Protein AF-A0A7C6KAJ3-F1 (afdb_monomer)

Secondary structure (DSSP, 8-state):
--GGGS--HHHHHHHHHHHHHHHHTT-HHHHHHHHHHHHHHHHHHHHHHHHHTS---SSSPPPHHHHHHHHHHHHHHHHHHHHSTTTTSHHHHHHHHHHS-----

Foldseek 3Di:
DDPVVDPCPVVVVVLVVLCVVCVVVVPLVSLLVSLLSVQLVVQLVVVVVVVVVDDCPDPDHDDPVNVVVVSVVSSVVSSCQSVPPVRVVRSVVSSCCVVVPPPPD

pLDDT: mean 84.76, std 14.15, range [39.66, 96.81]

Nearest PDB structures (foldseek):
  4ytp-assembly1_D  TM=3.988E-01  e=2.920E+00  Sus scrofa
  8gs8-assembly1_D  TM=4.038E-01  e=3.261E+00  Homo sapiens
  1yq4-assembly1_D  TM=3.988E-01  e=3.641E+00  Gallus gallus
  4yxd-assembly1_D  TM=3.527E-01  e=4.297E+00  Sus scrofa

Structure (mmCIF, N/CA/C/O backbone):
data_AF-A0A7C6KAJ3-F1
#
_entry.id   AF-A0A7C6KAJ3-F1
#
loop_
_atom_site.group_PDB
_atom_site.id
_atom_site.type_symbol
_atom_site.label_atom_id
_atom_site.label_alt_id
_atom_site.label_comp_id
_atom_site.label_asym_id
_atom_site.label_entity_id
_atom_site.label_seq_id
_atom_site.pdbx_PDB_ins_code
_atom_site.Cartn_x
_atom_site.Cartn_y
_atom_site.Cartn_z
_atom_site.occupancy
_atom_site.B_iso_or_equiv
_atom_site.auth_seq_id
_atom_site.auth_comp_id
_atom_site.auth_asym_id
_atom_site.auth_atom_id
_atom_site.pdbx_PDB_model_num
ATOM 1 N N . MET A 1 1 ? 16.036 -15.200 -6.728 1.00 49.66 1 MET A N 1
ATOM 2 C CA . MET A 1 1 ? 16.097 -14.161 -5.688 1.00 49.66 1 MET A CA 1
ATOM 3 C C . MET A 1 1 ? 15.520 -14.757 -4.422 1.00 49.66 1 MET A C 1
ATOM 5 O O . MET A 1 1 ? 14.480 -15.401 -4.515 1.00 49.66 1 MET A O 1
ATOM 9 N N . ARG A 1 2 ? 16.243 -14.703 -3.304 1.00 41.03 2 ARG A N 1
ATOM 10 C CA . ARG A 1 2 ? 15.770 -15.254 -2.027 1.00 41.03 2 ARG A CA 1
ATOM 11 C C . ARG A 1 2 ? 14.966 -14.163 -1.325 1.00 41.03 2 ARG A C 1
ATOM 13 O O . ARG A 1 2 ? 15.264 -12.988 -1.496 1.00 41.03 2 ARG A O 1
ATOM 20 N N . ILE A 1 3 ? 13.969 -14.541 -0.526 1.00 52.09 3 ILE A N 1
ATOM 21 C CA . ILE A 1 3 ? 13.236 -13.588 0.332 1.00 52.09 3 ILE A CA 1
ATOM 22 C C . ILE A 1 3 ? 14.216 -12.824 1.250 1.00 52.09 3 ILE A C 1
ATOM 24 O O . ILE A 1 3 ? 13.985 -11.668 1.580 1.00 52.09 3 ILE A O 1
ATOM 28 N N . ASP A 1 4 ? 15.354 -13.453 1.553 1.00 48.59 4 ASP A N 1
ATOM 29 C CA . ASP A 1 4 ? 16.480 -12.934 2.333 1.00 48.59 4 ASP A CA 1
ATOM 30 C C . ASP A 1 4 ? 17.201 -11.723 1.693 1.00 48.59 4 ASP A C 1
ATOM 32 O O . ASP A 1 4 ? 17.916 -11.011 2.391 1.00 48.59 4 ASP A O 1
ATOM 36 N N . ASP A 1 5 ? 17.031 -11.481 0.384 1.00 51.81 5 ASP A N 1
ATOM 37 C CA . ASP A 1 5 ? 17.663 -10.356 -0.331 1.00 51.81 5 ASP A CA 1
ATOM 38 C C . ASP A 1 5 ? 16.920 -9.022 -0.087 1.00 51.81 5 ASP A C 1
ATOM 40 O O . ASP A 1 5 ? 17.422 -7.949 -0.425 1.00 51.81 5 ASP A O 1
ATOM 44 N N . PHE A 1 6 ? 15.712 -9.078 0.486 1.00 58.41 6 PHE A N 1
ATOM 45 C CA . PHE A 1 6 ? 14.957 -7.906 0.912 1.00 58.41 6 PHE A CA 1
ATOM 46 C C . PHE A 1 6 ? 15.310 -7.625 2.374 1.00 58.41 6 PHE A C 1
ATOM 48 O O . PHE A 1 6 ? 14.900 -8.378 3.259 1.00 58.41 6 PHE A O 1
ATOM 55 N N . ASP A 1 7 ? 16.055 -6.549 2.646 1.00 62.19 7 ASP A N 1
ATOM 56 C CA . ASP A 1 7 ? 16.325 -6.108 4.019 1.00 62.19 7 ASP A CA 1
ATOM 57 C C . ASP A 1 7 ? 15.035 -5.577 4.667 1.00 62.19 7 ASP A C 1
ATOM 59 O O . ASP A 1 7 ? 14.729 -4.386 4.697 1.00 62.19 7 ASP A O 1
ATOM 63 N N . MET A 1 8 ? 14.222 -6.523 5.129 1.00 61.44 8 MET A N 1
ATOM 64 C CA . MET A 1 8 ? 12.956 -6.310 5.814 1.00 61.44 8 MET A CA 1
ATOM 65 C C . MET A 1 8 ? 13.136 -5.999 7.293 1.00 61.44 8 MET A C 1
ATOM 67 O O . MET A 1 8 ? 12.152 -5.659 7.954 1.00 61.44 8 MET A O 1
ATOM 71 N N . ALA A 1 9 ? 14.340 -6.160 7.845 1.00 65.00 9 ALA A N 1
ATOM 72 C CA . ALA A 1 9 ? 14.537 -6.177 9.288 1.00 65.00 9 ALA A CA 1
ATOM 73 C C . ALA A 1 9 ? 14.128 -4.841 9.925 1.00 65.00 9 ALA A C 1
ATOM 75 O O . ALA A 1 9 ? 13.380 -4.821 10.903 1.00 65.00 9 ALA A O 1
ATOM 76 N N . GLU A 1 10 ? 14.533 -3.725 9.321 1.00 72.56 10 GLU A N 1
ATOM 77 C CA . GLU A 1 10 ? 14.212 -2.384 9.817 1.00 72.56 10 GLU A CA 1
ATOM 78 C C . GLU A 1 10 ? 12.730 -1.994 9.619 1.00 72.56 10 GLU A C 1
ATOM 80 O O . GLU A 1 10 ? 12.069 -1.647 10.610 1.00 72.56 10 GLU A O 1
ATOM 85 N N . PRO A 1 11 ? 12.135 -2.101 8.408 1.00 73.44 11 PRO A N 1
ATOM 86 C CA . PRO A 1 11 ? 10.719 -1.784 8.204 1.00 73.44 11 PRO A CA 1
ATOM 87 C C . PRO A 1 11 ? 9.775 -2.624 9.073 1.00 73.44 11 PRO A C 1
ATOM 89 O O . PRO A 1 11 ? 8.821 -2.096 9.651 1.00 73.44 11 PRO A O 1
ATOM 92 N N . THR A 1 12 ? 10.050 -3.923 9.222 1.00 77.38 12 THR A N 1
ATOM 93 C CA . THR A 1 12 ? 9.209 -4.825 10.026 1.00 77.38 12 THR A CA 1
ATOM 94 C C . THR A 1 12 ? 9.358 -4.579 11.526 1.00 77.38 12 THR A C 1
ATOM 96 O O . THR A 1 12 ? 8.352 -4.569 12.239 1.00 77.38 12 THR A O 1
ATOM 99 N N . ALA A 1 13 ? 10.567 -4.287 12.021 1.00 83.31 13 ALA A N 1
ATOM 100 C CA . ALA A 1 13 ? 10.774 -3.909 13.418 1.00 83.31 13 ALA A CA 1
ATOM 101 C C . ALA A 1 13 ? 10.087 -2.577 13.767 1.00 83.31 13 ALA A C 1
ATOM 103 O O . ALA A 1 13 ? 9.557 -2.409 14.871 1.00 83.31 13 ALA A O 1
ATOM 104 N N . LEU A 1 14 ? 10.067 -1.615 12.839 1.00 84.38 14 LEU A N 1
ATOM 105 C CA . LEU A 1 14 ? 9.319 -0.369 13.007 1.00 84.38 14 LEU A CA 1
ATOM 106 C C . LEU A 1 14 ? 7.806 -0.620 13.038 1.00 84.38 14 LEU A C 1
ATOM 108 O O . LEU A 1 14 ? 7.133 -0.124 13.943 1.00 84.38 14 LEU A O 1
ATOM 112 N N . LEU A 1 15 ? 7.278 -1.411 12.099 1.00 86.75 15 LEU A N 1
ATOM 113 C CA . LEU A 1 15 ? 5.865 -1.795 12.075 1.00 86.75 15 LEU A CA 1
ATOM 114 C C . LEU A 1 15 ? 5.442 -2.484 13.372 1.00 86.75 15 LEU A C 1
ATOM 116 O O . LEU A 1 15 ? 4.416 -2.127 13.944 1.00 86.75 15 LEU A O 1
ATOM 120 N N . HIS A 1 16 ? 6.248 -3.426 13.867 1.00 86.25 16 HIS A N 1
ATOM 121 C CA . HIS A 1 16 ? 5.961 -4.145 15.104 1.00 86.25 16 HIS A CA 1
ATOM 122 C C . HIS A 1 16 ? 5.855 -3.195 16.304 1.00 86.25 16 HIS A C 1
ATOM 124 O O . HIS A 1 16 ? 4.897 -3.270 17.075 1.00 86.25 16 HIS A O 1
ATOM 130 N N . ARG A 1 17 ? 6.792 -2.245 16.420 1.00 89.62 17 ARG A N 1
ATOM 131 C CA . ARG A 1 17 ? 6.760 -1.209 17.463 1.00 89.62 17 ARG A CA 1
ATOM 132 C C . ARG A 1 17 ? 5.527 -0.314 17.348 1.00 89.62 17 ARG A C 1
ATOM 134 O O . ARG A 1 17 ? 4.862 -0.071 18.353 1.00 89.62 17 ARG A O 1
ATOM 141 N N . LYS A 1 18 ? 5.190 0.153 16.138 1.00 90.44 18 LYS A N 1
ATOM 142 C CA . LYS A 1 18 ? 3.977 0.958 15.914 1.00 90.44 18 LYS A CA 1
ATOM 143 C C . LYS A 1 18 ? 2.706 0.171 16.261 1.00 90.44 18 LYS A C 1
ATOM 145 O O . LYS A 1 18 ? 1.796 0.733 16.861 1.00 90.44 18 LYS A O 1
ATOM 150 N N . LEU A 1 19 ? 2.656 -1.121 15.926 1.00 88.88 19 LEU A N 1
ATOM 151 C CA . LEU A 1 19 ? 1.526 -2.003 16.222 1.00 88.88 19 LEU A CA 1
ATOM 152 C C . LEU A 1 19 ? 1.330 -2.195 17.731 1.00 88.88 19 LEU A C 1
ATOM 154 O O . LEU A 1 19 ? 0.206 -2.075 18.215 1.00 88.88 19 LEU A O 1
ATOM 158 N N . GLN A 1 20 ? 2.408 -2.480 18.473 1.00 88.62 20 GLN A N 1
ATOM 159 C CA . GLN A 1 20 ? 2.361 -2.569 19.937 1.00 88.62 20 GLN A CA 1
ATOM 160 C C . GLN A 1 20 ? 1.863 -1.261 20.547 1.00 88.62 20 GLN A C 1
ATOM 162 O O . GLN A 1 20 ? 0.892 -1.278 21.299 1.00 88.62 20 GLN A O 1
ATOM 167 N N . GLY A 1 21 ? 2.450 -0.129 20.146 1.00 88.50 21 GLY A N 1
ATOM 168 C CA . GLY A 1 21 ? 2.034 1.183 20.636 1.00 88.50 21 GLY A CA 1
ATOM 169 C C . GLY A 1 21 ? 0.564 1.495 20.337 1.00 88.50 21 GLY A C 1
ATOM 170 O O . GLY A 1 21 ? -0.140 2.010 21.202 1.00 88.50 21 GLY A O 1
ATOM 171 N N . ALA A 1 22 ? 0.064 1.144 19.149 1.00 89.19 22 ALA A N 1
ATOM 172 C CA . ALA A 1 22 ? -1.346 1.327 18.801 1.00 89.19 22 ALA A CA 1
ATOM 173 C C . ALA A 1 22 ? -2.276 0.473 19.681 1.00 89.19 22 ALA A C 1
ATOM 175 O O . ALA A 1 22 ? -3.296 0.965 20.166 1.00 89.19 22 ALA A O 1
ATOM 176 N N . LYS A 1 23 ? -1.909 -0.790 19.940 1.00 85.06 23 LYS A N 1
ATOM 177 C CA . LYS A 1 23 ? -2.685 -1.692 20.807 1.00 85.06 23 LYS A CA 1
ATOM 178 C C . LYS A 1 23 ? -2.695 -1.239 22.265 1.00 85.06 23 LYS A C 1
ATOM 180 O O . LYS A 1 23 ? -3.764 -1.184 22.869 1.00 85.06 23 LYS A O 1
ATOM 185 N N . GLU A 1 24 ? -1.534 -0.900 22.821 1.00 87.81 24 GLU A N 1
ATOM 186 C CA . GLU A 1 24 ? -1.393 -0.456 24.215 1.00 87.81 24 GLU A CA 1
ATOM 187 C C . GLU A 1 24 ? -2.204 0.814 24.490 1.00 87.81 24 GLU A C 1
ATOM 189 O O . GLU A 1 24 ? -2.908 0.901 25.497 1.00 87.81 24 GLU A O 1
ATOM 194 N N . ASN A 1 25 ? -2.172 1.764 23.553 1.00 88.94 25 ASN A N 1
ATOM 195 C CA . ASN A 1 25 ? -2.896 3.027 23.671 1.00 88.94 25 ASN A CA 1
ATOM 196 C C . ASN A 1 25 ? -4.369 2.937 23.241 1.00 88.94 25 ASN A C 1
ATOM 198 O O . ASN A 1 25 ? -5.085 3.932 23.338 1.00 88.94 25 ASN A O 1
ATOM 202 N N . LYS A 1 26 ? -4.834 1.766 22.774 1.00 87.00 26 LYS A N 1
ATOM 203 C CA . LYS A 1 26 ? -6.165 1.574 22.166 1.00 87.00 26 LYS A CA 1
ATOM 204 C C . LYS A 1 26 ? -6.454 2.606 21.065 1.00 87.00 26 LYS A C 1
ATOM 206 O O . LYS A 1 26 ? -7.587 3.064 20.913 1.00 87.00 26 LYS A O 1
ATOM 211 N N . ASP A 1 27 ? -5.418 2.974 20.318 1.00 92.94 27 ASP A N 1
ATOM 212 C CA . ASP A 1 27 ? -5.489 3.962 19.249 1.00 92.94 27 ASP A CA 1
ATOM 213 C C . ASP A 1 27 ? -5.906 3.267 17.949 1.00 92.94 27 ASP A C 1
ATOM 215 O O . ASP A 1 27 ? -5.109 2.630 17.254 1.00 92.94 27 ASP A O 1
ATOM 219 N N . ASP A 1 28 ? -7.202 3.353 17.662 1.00 91.56 28 ASP A N 1
ATOM 220 C CA . ASP A 1 28 ? -7.839 2.689 16.529 1.00 91.56 28 ASP A CA 1
ATOM 221 C C . ASP A 1 28 ? -7.340 3.214 15.175 1.00 91.56 28 ASP A C 1
ATOM 223 O O . ASP A 1 28 ? -7.095 2.441 14.246 1.00 91.56 28 ASP A O 1
ATOM 227 N N . GLU A 1 29 ? -7.110 4.525 15.086 1.00 93.25 29 GLU A N 1
ATOM 228 C CA . GLU A 1 29 ? -6.594 5.170 13.881 1.00 93.25 29 GLU A CA 1
ATOM 229 C C . GLU A 1 29 ? -5.129 4.799 13.651 1.00 93.25 29 GLU A C 1
ATOM 231 O O . GLU A 1 29 ? -4.733 4.504 12.521 1.00 93.25 29 GLU A O 1
ATOM 236 N N . ALA A 1 30 ? -4.316 4.749 14.712 1.00 92.50 30 ALA A N 1
ATOM 237 C CA . ALA A 1 30 ? -2.950 4.249 14.608 1.00 92.50 30 ALA A CA 1
ATOM 238 C C . ALA A 1 30 ? -2.924 2.777 14.177 1.00 92.50 30 ALA A C 1
ATOM 24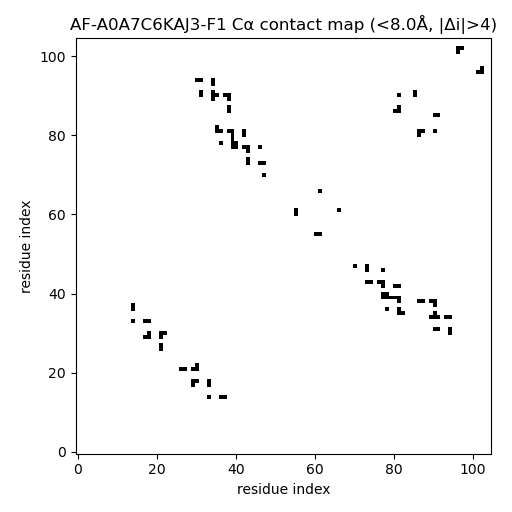0 O O . ALA A 1 30 ? -2.130 2.417 13.309 1.00 92.50 30 ALA A O 1
ATOM 241 N N . LEU A 1 31 ? -3.815 1.935 14.713 1.00 92.00 31 LEU A N 1
ATOM 242 C CA . LEU A 1 31 ? -3.917 0.529 14.320 1.00 92.00 31 LEU A CA 1
ATOM 243 C C . LEU A 1 31 ? -4.258 0.391 12.831 1.00 92.00 31 LEU A C 1
ATOM 245 O O . LEU A 1 31 ? -3.598 -0.368 12.118 1.00 92.00 31 LEU A O 1
ATOM 249 N N . LYS A 1 32 ? -5.239 1.160 12.344 1.00 92.81 32 LYS A N 1
ATOM 250 C CA . LYS A 1 32 ? -5.618 1.188 10.926 1.00 92.81 32 LYS A CA 1
ATOM 251 C C . LYS A 1 32 ? -4.456 1.637 10.037 1.00 92.81 32 LYS A C 1
ATOM 253 O O . LYS A 1 32 ? -4.169 0.979 9.039 1.00 92.81 32 LYS A O 1
ATOM 258 N N . ARG A 1 33 ? -3.740 2.699 10.426 1.00 93.44 33 ARG A N 1
ATOM 259 C CA . ARG A 1 33 ? -2.559 3.194 9.695 1.00 93.44 33 ARG A CA 1
ATOM 260 C C . ARG A 1 33 ? -1.443 2.161 9.631 1.00 93.44 33 ARG A C 1
ATOM 262 O O . ARG A 1 33 ? -0.860 1.977 8.575 1.00 93.44 33 ARG A O 1
ATOM 269 N N . VAL A 1 34 ? -1.169 1.451 10.724 1.00 93.69 34 VAL A N 1
ATOM 270 C CA . VAL A 1 34 ? -0.150 0.388 10.735 1.00 93.69 34 VAL A CA 1
ATOM 271 C C . VAL A 1 34 ? -0.531 -0.764 9.804 1.00 93.69 34 VAL A C 1
ATOM 273 O O . VAL A 1 34 ? 0.337 -1.314 9.131 1.00 93.69 34 VAL A O 1
ATOM 276 N N . CYS A 1 35 ? -1.818 -1.105 9.716 1.00 93.88 35 CYS A N 1
ATOM 277 C CA . CYS A 1 35 ? -2.290 -2.111 8.764 1.00 93.88 35 CYS A CA 1
ATOM 278 C C . CYS A 1 35 ? -2.139 -1.636 7.306 1.00 93.88 35 CYS A C 1
ATOM 280 O O . CYS A 1 35 ? -1.742 -2.424 6.452 1.00 93.88 35 CYS A O 1
ATOM 282 N N . GLN A 1 36 ? -2.396 -0.353 7.024 1.00 95.06 36 GLN A N 1
ATOM 283 C CA . GLN A 1 36 ? -2.164 0.245 5.700 1.00 95.06 36 GLN A CA 1
ATOM 284 C C . GLN A 1 36 ? -0.670 0.320 5.344 1.00 95.06 36 GLN A C 1
ATOM 286 O O . GLN A 1 36 ? -0.299 0.005 4.215 1.00 95.06 36 GLN A O 1
ATOM 291 N N . ASP A 1 37 ? 0.192 0.677 6.303 1.00 93.12 37 ASP A N 1
ATOM 292 C CA . ASP A 1 37 ? 1.655 0.666 6.143 1.00 93.12 37 ASP A CA 1
ATOM 293 C C . ASP A 1 37 ? 2.171 -0.756 5.835 1.00 93.12 37 ASP A C 1
ATOM 295 O O . ASP A 1 37 ? 3.131 -0.935 5.091 1.00 93.12 37 ASP A O 1
ATOM 299 N N . PHE A 1 38 ? 1.537 -1.792 6.390 1.00 93.31 38 PHE A N 1
ATOM 300 C CA . PHE A 1 38 ? 1.869 -3.175 6.052 1.00 93.31 38 PHE A CA 1
ATOM 301 C C . PHE A 1 38 ? 1.462 -3.531 4.614 1.00 93.31 38 PHE A C 1
ATOM 303 O O . PHE A 1 38 ? 2.246 -4.128 3.875 1.00 93.31 38 PHE A O 1
ATOM 310 N N . GLU A 1 39 ? 0.245 -3.166 4.205 1.00 94.81 39 GLU A N 1
ATOM 311 C CA . GLU A 1 39 ? -0.254 -3.450 2.857 1.00 94.81 39 GLU A CA 1
ATOM 312 C C . GLU A 1 39 ? 0.565 -2.742 1.769 1.00 94.81 39 GLU A C 1
ATOM 314 O O . GLU A 1 39 ? 0.831 -3.343 0.728 1.00 94.81 39 GLU A O 1
ATOM 319 N N . SER A 1 40 ? 1.039 -1.517 2.014 1.00 95.25 40 SER A N 1
ATOM 320 C CA . SER A 1 40 ? 1.929 -0.815 1.078 1.00 95.25 40 SER A CA 1
ATOM 321 C C . SER A 1 40 ? 3.269 -1.530 0.910 1.00 95.25 40 SER A C 1
ATOM 323 O O . SER A 1 40 ? 3.726 -1.707 -0.216 1.00 95.25 40 SER A O 1
ATOM 325 N N . ILE A 1 41 ? 3.866 -2.040 1.991 1.00 92.44 41 ILE A N 1
ATOM 326 C CA . ILE A 1 41 ? 5.089 -2.852 1.908 1.00 92.44 41 ILE A CA 1
ATOM 327 C C . ILE A 1 41 ? 4.839 -4.136 1.110 1.00 92.44 41 ILE A C 1
ATOM 329 O O . ILE A 1 41 ? 5.628 -4.481 0.229 1.00 92.44 41 ILE A O 1
ATOM 333 N N . PHE A 1 42 ? 3.726 -4.825 1.369 1.00 93.12 42 PHE A N 1
ATOM 334 C CA . PHE A 1 42 ? 3.352 -6.020 0.612 1.00 93.12 42 PHE A CA 1
ATOM 335 C C . PHE A 1 42 ? 3.181 -5.721 -0.887 1.00 93.12 42 PHE A C 1
ATOM 337 O O . PHE A 1 42 ? 3.724 -6.435 -1.733 1.00 93.12 42 PHE A O 1
ATOM 344 N N . LEU A 1 43 ? 2.481 -4.634 -1.223 1.0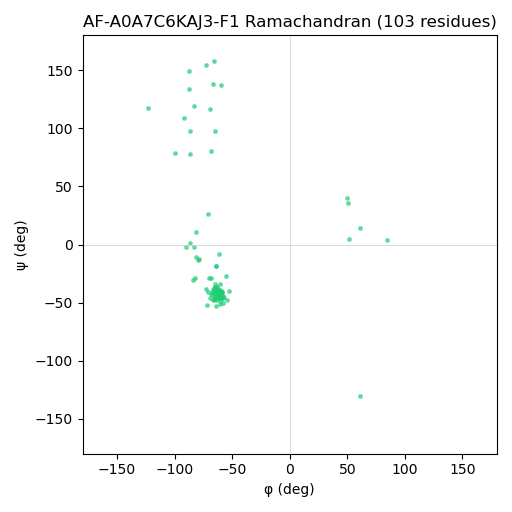0 95.25 43 LEU A N 1
ATOM 345 C CA . LEU A 1 43 ? 2.322 -4.164 -2.598 1.00 95.25 43 LEU A CA 1
ATOM 346 C C . LEU A 1 43 ? 3.663 -3.814 -3.243 1.00 95.25 43 LEU A C 1
ATOM 348 O O . LEU A 1 43 ? 3.887 -4.162 -4.398 1.00 95.25 43 LEU A O 1
ATOM 352 N N . ASN A 1 44 ? 4.577 -3.175 -2.512 1.00 94.00 44 ASN A N 1
ATOM 353 C CA . ASN A 1 44 ? 5.902 -2.846 -3.024 1.00 94.00 44 ASN A CA 1
ATOM 354 C C . ASN A 1 44 ? 6.683 -4.102 -3.426 1.00 94.00 44 ASN A C 1
ATOM 356 O O . ASN A 1 44 ? 7.263 -4.140 -4.510 1.00 94.00 44 ASN A O 1
ATOM 360 N N . ILE A 1 45 ? 6.652 -5.145 -2.589 1.00 92.12 45 ILE A N 1
ATOM 361 C CA . ILE A 1 45 ? 7.271 -6.438 -2.906 1.00 92.12 45 ILE A CA 1
ATOM 362 C C . ILE A 1 45 ? 6.637 -7.028 -4.161 1.00 92.12 45 ILE A C 1
ATOM 364 O O . ILE A 1 45 ? 7.350 -7.380 -5.095 1.00 92.12 45 ILE A O 1
ATOM 368 N N . MET A 1 46 ? 5.305 -7.101 -4.202 1.00 93.50 46 MET A N 1
ATOM 369 C CA . MET A 1 46 ? 4.563 -7.632 -5.347 1.00 93.50 46 MET A CA 1
ATOM 370 C C . MET A 1 46 ? 4.951 -6.918 -6.645 1.00 93.50 46 MET A C 1
ATOM 372 O O . MET A 1 46 ? 5.277 -7.570 -7.635 1.00 93.50 46 MET A O 1
ATOM 376 N N . LEU A 1 47 ? 4.980 -5.584 -6.633 1.00 94.81 47 LEU A N 1
ATOM 377 C CA . LEU A 1 47 ? 5.352 -4.777 -7.792 1.00 94.81 47 LEU A CA 1
ATOM 378 C C . LEU A 1 47 ? 6.820 -4.980 -8.194 1.00 94.81 47 LEU A C 1
ATOM 380 O O . LEU A 1 47 ? 7.106 -5.117 -9.383 1.00 94.81 47 LEU A O 1
ATOM 384 N N . LYS A 1 48 ? 7.746 -5.051 -7.228 1.00 92.50 48 LYS A N 1
ATOM 385 C CA . LYS A 1 48 ? 9.168 -5.344 -7.481 1.00 92.50 48 LYS A CA 1
ATOM 386 C C . LYS A 1 48 ? 9.354 -6.741 -8.082 1.00 92.50 48 LYS A C 1
ATOM 388 O O . LYS A 1 48 ? 10.150 -6.904 -9.003 1.00 92.50 48 LYS A O 1
ATOM 393 N N . GLU A 1 49 ? 8.620 -7.749 -7.612 1.00 92.06 49 GLU A N 1
ATOM 394 C CA . GLU A 1 49 ? 8.643 -9.094 -8.204 1.00 92.06 49 GLU A CA 1
ATOM 395 C C . GLU A 1 49 ? 8.058 -9.103 -9.617 1.00 92.06 49 GLU A C 1
ATOM 397 O O . GLU A 1 49 ? 8.663 -9.672 -10.523 1.00 92.06 49 GLU A O 1
ATOM 402 N N . MET A 1 50 ? 6.940 -8.409 -9.847 1.00 93.44 50 MET A N 1
ATOM 403 C CA . MET A 1 50 ? 6.375 -8.240 -11.189 1.00 93.44 50 MET A CA 1
ATOM 404 C C . MET A 1 50 ? 7.372 -7.565 -12.140 1.00 93.44 50 MET A C 1
ATOM 406 O O . MET A 1 50 ? 7.543 -8.027 -13.267 1.00 93.44 50 MET A O 1
ATOM 410 N N . GLN A 1 51 ? 8.078 -6.523 -11.694 1.00 90.44 51 GLN A N 1
ATOM 411 C CA . GLN A 1 51 ? 9.089 -5.828 -12.495 1.00 90.44 51 GLN A CA 1
ATOM 412 C C . GLN A 1 51 ? 10.230 -6.761 -12.923 1.00 90.44 51 GLN A C 1
ATOM 414 O O . GLN A 1 51 ? 10.649 -6.709 -14.076 1.00 90.44 51 GLN A O 1
ATOM 419 N N . LYS A 1 52 ? 10.688 -7.657 -12.038 1.00 88.62 52 LYS A N 1
ATOM 420 C CA . LYS A 1 52 ? 11.744 -8.644 -12.341 1.00 88.62 52 LYS A CA 1
ATOM 421 C C . LYS A 1 52 ? 11.343 -9.651 -13.422 1.00 88.62 52 LYS A C 1
ATOM 423 O O . LYS A 1 52 ? 12.216 -10.299 -13.990 1.00 88.62 52 LYS A O 1
ATOM 428 N N . THR A 1 53 ? 10.046 -9.803 -13.704 1.00 91.62 53 THR A N 1
ATOM 429 C CA . THR A 1 53 ? 9.564 -10.666 -14.797 1.00 91.62 53 THR A CA 1
ATOM 430 C C . THR A 1 53 ? 9.664 -10.010 -16.175 1.00 91.62 53 THR A C 1
ATOM 432 O O . THR A 1 53 ? 9.540 -10.703 -17.184 1.00 91.62 53 THR A O 1
ATOM 435 N N . VAL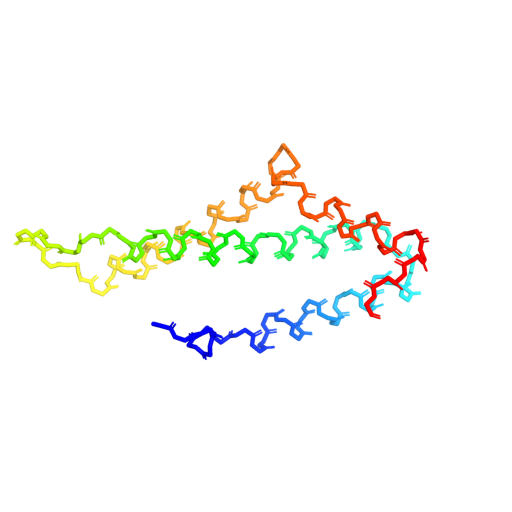 A 1 54 ? 9.896 -8.695 -16.236 1.00 88.12 54 VAL A N 1
ATOM 436 C CA . VAL A 1 54 ? 10.076 -7.961 -17.491 1.00 88.12 54 VAL A CA 1
ATOM 437 C C . VAL A 1 54 ? 11.536 -8.107 -17.939 1.00 88.12 54 VAL A C 1
ATOM 439 O O . VAL A 1 54 ? 12.424 -7.677 -17.202 1.00 88.12 54 VAL A O 1
ATOM 442 N N . PRO A 1 55 ? 11.813 -8.685 -19.125 1.00 82.88 55 PRO A N 1
ATOM 443 C CA . PRO A 1 55 ? 13.178 -8.813 -19.627 1.00 82.88 55 PRO A CA 1
ATOM 444 C C . PRO A 1 55 ? 13.845 -7.441 -19.784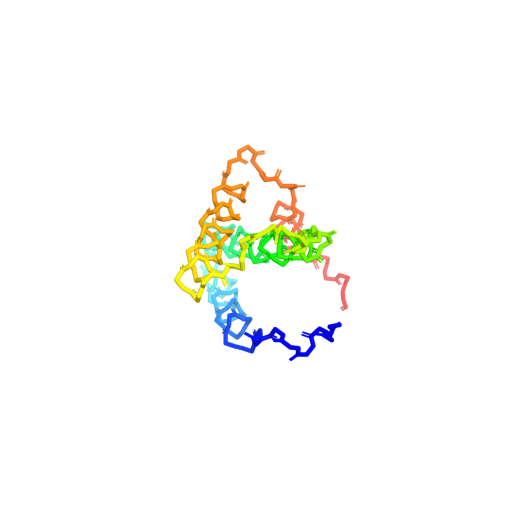 1.00 82.88 55 PRO A C 1
ATOM 446 O O . PRO A 1 55 ? 13.233 -6.508 -20.309 1.00 82.88 55 PRO A O 1
ATOM 449 N N . GLU A 1 56 ? 15.110 -7.319 -19.376 1.00 76.19 56 GLU A N 1
ATOM 450 C CA . GLU A 1 56 ? 15.901 -6.089 -19.556 1.00 76.19 56 GLU A CA 1
ATOM 451 C C . GLU A 1 56 ? 16.500 -5.975 -20.978 1.00 76.19 56 GLU A C 1
ATOM 453 O O . GLU A 1 56 ? 17.314 -5.091 -21.233 1.00 76.19 56 GLU A O 1
ATOM 458 N N . ASP A 1 57 ? 16.071 -6.833 -21.914 1.00 67.56 57 ASP A N 1
ATOM 459 C CA . ASP A 1 57 ? 16.671 -7.128 -23.230 1.00 67.56 57 ASP A CA 1
ATOM 460 C C . ASP A 1 57 ? 16.548 -6.000 -24.286 1.00 67.56 57 ASP A C 1
ATOM 462 O O . ASP A 1 57 ? 16.529 -6.241 -25.497 1.00 67.56 57 ASP A O 1
ATOM 466 N N . GLY A 1 58 ? 16.431 -4.745 -23.856 1.00 68.00 58 GLY A N 1
ATOM 467 C CA . GLY A 1 58 ? 16.420 -3.589 -24.744 1.00 68.00 58 GLY A CA 1
ATOM 468 C C . GLY A 1 58 ? 17.800 -3.290 -25.338 1.00 68.00 58 GLY A C 1
ATOM 469 O O . GLY A 1 58 ? 18.833 -3.544 -24.731 1.00 68.00 58 GLY A O 1
ATOM 470 N N . PHE A 1 59 ? 17.828 -2.641 -26.507 1.00 72.06 59 PHE A N 1
ATOM 471 C CA . PHE A 1 59 ? 19.061 -2.116 -27.124 1.00 72.06 59 PHE A CA 1
ATOM 472 C C . PHE A 1 59 ? 19.785 -1.051 -26.271 1.00 72.06 59 PHE A C 1
ATOM 474 O O . PHE A 1 59 ? 20.881 -0.621 -26.628 1.00 72.06 59 PHE A O 1
ATOM 481 N N . ILE A 1 60 ? 19.165 -0.594 -25.178 1.00 78.75 60 ILE A N 1
ATOM 482 C CA . ILE A 1 60 ? 19.682 0.415 -24.255 1.00 78.75 60 ILE A CA 1
ATOM 483 C C . ILE A 1 60 ? 19.704 -0.200 -22.855 1.00 78.75 60 ILE A C 1
ATOM 485 O O . ILE A 1 60 ? 18.649 -0.523 -22.309 1.00 78.75 60 ILE A O 1
ATOM 489 N N . GLU A 1 61 ? 20.892 -0.317 -22.263 1.00 79.19 61 GLU A N 1
ATOM 490 C CA . GLU A 1 61 ? 21.031 -0.735 -20.868 1.00 79.19 61 GLU A CA 1
ATOM 491 C C . GLU A 1 61 ? 20.445 0.319 -19.919 1.00 79.19 61 GLU A C 1
ATOM 493 O O . GLU A 1 61 ? 20.659 1.527 -20.076 1.00 79.19 61 GLU A O 1
ATOM 498 N N . LYS A 1 62 ? 19.729 -0.134 -18.885 1.00 83.00 62 LYS A N 1
ATOM 499 C CA . LYS A 1 62 ? 19.259 0.755 -17.820 1.00 83.00 62 LYS A CA 1
ATOM 500 C C . LYS A 1 62 ? 20.439 1.239 -16.980 1.00 83.00 62 LYS A C 1
ATOM 502 O O . LYS A 1 62 ? 21.073 0.455 -16.274 1.00 83.00 62 LYS A O 1
ATOM 507 N N . GLY A 1 63 ? 20.679 2.547 -16.995 1.00 88.19 63 GLY A N 1
ATOM 508 C CA . GLY A 1 63 ? 21.638 3.182 -16.095 1.00 88.19 63 GLY A CA 1
ATOM 509 C C . GLY A 1 63 ? 21.202 3.109 -14.627 1.00 88.19 63 GLY A C 1
ATOM 510 O O . GLY A 1 63 ? 20.013 3.014 -14.317 1.00 88.19 63 GLY A O 1
ATOM 511 N N . THR A 1 64 ? 22.163 3.224 -13.707 1.00 89.31 64 THR A N 1
ATOM 512 C CA . THR A 1 64 ? 21.926 3.197 -12.250 1.00 89.31 64 THR A CA 1
ATOM 513 C C . THR A 1 64 ? 20.868 4.207 -11.801 1.00 89.31 64 THR A C 1
ATOM 515 O O . THR A 1 64 ? 20.023 3.882 -10.975 1.00 89.31 64 THR A O 1
ATOM 518 N N . GL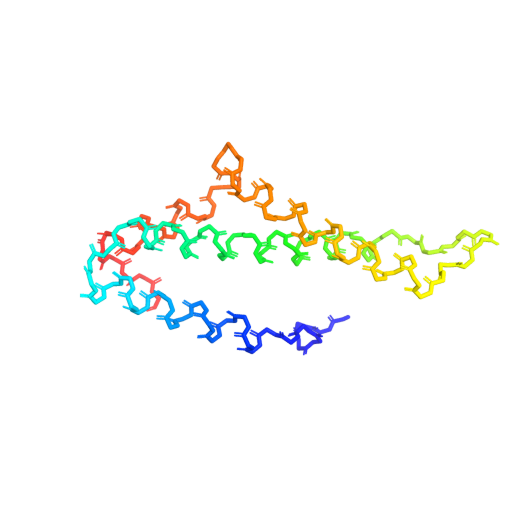Y A 1 65 ? 20.864 5.415 -12.377 1.00 92.00 65 GLY A N 1
ATOM 519 C CA . GLY A 1 65 ? 19.870 6.443 -12.050 1.00 92.00 65 GLY A CA 1
ATOM 520 C C . GLY A 1 65 ? 18.436 6.032 -12.398 1.00 92.00 65 GLY A C 1
ATOM 521 O O . GLY A 1 65 ? 17.523 6.296 -11.623 1.00 92.00 65 GLY A O 1
ATOM 522 N N . THR A 1 66 ? 18.240 5.332 -13.520 1.00 90.56 66 THR A N 1
ATOM 523 C CA . THR A 1 66 ? 16.929 4.796 -13.911 1.00 90.56 66 THR A CA 1
ATOM 524 C C . THR A 1 66 ? 16.456 3.737 -12.924 1.00 90.56 66 THR A C 1
ATOM 526 O O . THR A 1 66 ? 15.305 3.781 -12.511 1.00 90.56 66 THR A O 1
ATOM 529 N N . LYS A 1 67 ? 17.344 2.826 -12.506 1.00 88.94 67 LYS A N 1
ATOM 530 C CA . LYS A 1 67 ? 17.013 1.767 -11.538 1.00 88.94 67 LYS A CA 1
ATOM 531 C C . LYS A 1 67 ? 16.565 2.352 -10.195 1.00 88.94 67 LYS A C 1
ATOM 533 O O . LYS A 1 67 ? 15.508 1.985 -9.699 1.00 88.94 67 LYS A O 1
ATOM 538 N N . ILE A 1 68 ? 17.299 3.341 -9.682 1.00 91.94 68 ILE A N 1
ATOM 539 C CA . ILE A 1 68 ? 16.933 4.053 -8.446 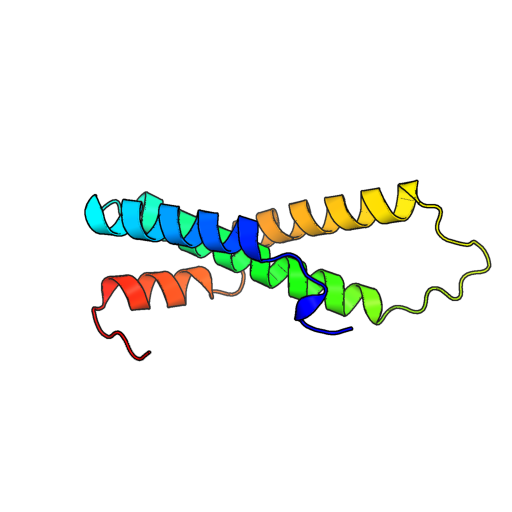1.00 91.94 68 ILE A CA 1
ATOM 540 C C . ILE A 1 68 ? 15.577 4.755 -8.594 1.00 91.94 68 ILE A C 1
ATOM 542 O O . ILE A 1 68 ? 14.730 4.663 -7.711 1.00 91.94 68 ILE A O 1
ATOM 546 N N . PHE A 1 69 ? 15.345 5.450 -9.712 1.00 94.56 69 PHE A N 1
ATOM 547 C CA . PHE A 1 69 ? 14.068 6.126 -9.944 1.00 94.56 69 PHE A CA 1
ATOM 548 C C . PHE A 1 69 ? 12.896 5.141 -10.022 1.00 94.56 69 PHE A C 1
ATOM 550 O O . PHE A 1 69 ? 11.839 5.408 -9.459 1.00 94.56 69 PHE A O 1
ATOM 557 N N . GLU A 1 70 ? 13.075 4.007 -10.701 1.00 92.75 70 GLU A N 1
ATOM 558 C CA . GLU A 1 70 ? 12.062 2.953 -10.773 1.00 92.75 70 GLU A CA 1
ATOM 559 C C . GLU A 1 70 ? 11.747 2.387 -9.382 1.00 92.75 70 GLU A C 1
ATOM 561 O O . GLU A 1 70 ? 10.576 2.233 -9.049 1.00 92.75 70 GLU A O 1
ATOM 566 N N . GLU A 1 71 ? 12.756 2.145 -8.543 1.00 92.00 71 GLU A N 1
ATOM 567 C CA . GLU A 1 71 ? 12.556 1.700 -7.158 1.00 92.00 71 GLU A CA 1
ATOM 568 C C . GLU A 1 71 ? 11.749 2.716 -6.337 1.00 92.00 71 GLU A C 1
ATOM 570 O O . GLU A 1 71 ? 10.741 2.344 -5.730 1.00 92.00 71 GLU A O 1
ATOM 575 N N . MET A 1 72 ? 12.123 4.001 -6.390 1.00 94.88 72 MET A N 1
ATOM 576 C CA . MET A 1 72 ? 11.384 5.086 -5.727 1.00 94.88 72 MET A CA 1
ATOM 577 C C . MET A 1 72 ? 9.946 5.203 -6.250 1.00 94.88 72 MET A C 1
ATOM 579 O O . MET A 1 72 ? 9.008 5.434 -5.48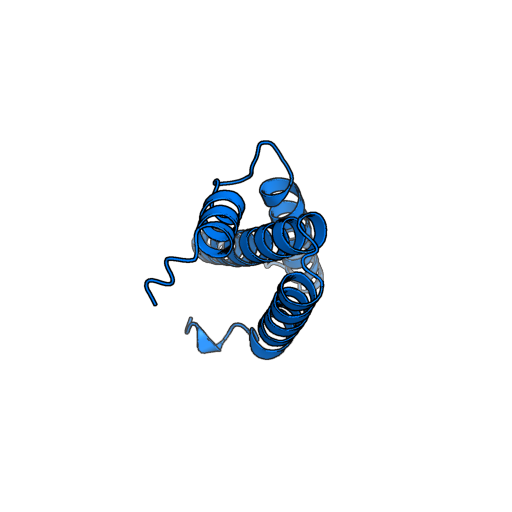9 1.00 94.88 72 MET A O 1
ATOM 583 N N . TYR A 1 73 ? 9.758 5.030 -7.559 1.00 96.69 73 TYR A N 1
ATOM 584 C CA . TYR A 1 73 ? 8.443 5.063 -8.186 1.00 96.69 73 TYR A CA 1
ATOM 585 C C . TYR A 1 73 ? 7.554 3.920 -7.688 1.00 96.69 73 TYR A C 1
ATOM 587 O O . TYR A 1 73 ? 6.392 4.150 -7.359 1.00 96.69 73 TYR A O 1
ATOM 595 N N . LEU A 1 74 ? 8.092 2.701 -7.588 1.00 95.88 74 LEU A N 1
ATOM 596 C CA . LEU A 1 74 ? 7.356 1.558 -7.047 1.00 95.88 74 LEU A CA 1
ATOM 597 C C . LEU A 1 74 ? 7.005 1.740 -5.565 1.00 95.88 74 LEU A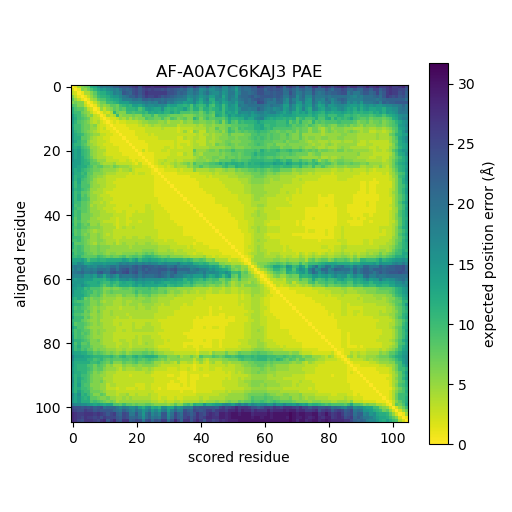 C 1
ATOM 599 O O . LEU A 1 74 ? 5.950 1.280 -5.127 1.00 95.88 74 LEU A O 1
ATOM 603 N N . GLU A 1 75 ? 7.864 2.398 -4.787 1.00 94.56 75 GLU A N 1
ATOM 604 C CA . GLU A 1 75 ? 7.588 2.735 -3.385 1.00 94.56 75 GLU A CA 1
ATOM 605 C C . GLU A 1 75 ? 6.406 3.694 -3.255 1.00 94.56 75 GLU A C 1
ATOM 607 O O . GLU A 1 75 ? 5.434 3.362 -2.574 1.00 94.56 75 GLU A O 1
ATOM 612 N N . GLU A 1 76 ? 6.410 4.819 -3.965 1.00 96.38 76 GLU A N 1
ATOM 613 C CA . GLU A 1 76 ? 5.283 5.760 -3.932 1.00 96.38 76 GLU A CA 1
ATOM 614 C C . GLU A 1 76 ? 4.000 5.155 -4.510 1.00 96.38 76 GLU A C 1
ATOM 616 O O . GLU A 1 76 ? 2.925 5.286 -3.923 1.00 96.38 76 GLU A O 1
ATOM 621 N N . LEU A 1 77 ? 4.104 4.405 -5.612 1.00 96.81 77 LEU A N 1
ATOM 622 C CA . LEU A 1 77 ? 2.955 3.721 -6.200 1.00 96.81 77 LEU A CA 1
ATOM 623 C C . LEU A 1 77 ? 2.313 2.749 -5.204 1.00 96.81 77 LEU A C 1
ATOM 625 O O . LEU A 1 77 ? 1.092 2.728 -5.068 1.00 96.81 77 LEU A O 1
ATOM 629 N N . SER A 1 78 ? 3.119 1.972 -4.478 1.00 96.06 78 SER A N 1
ATOM 630 C CA . SER A 1 78 ? 2.615 1.028 -3.478 1.00 96.06 78 SER A CA 1
ATOM 631 C C . SER A 1 78 ? 1.918 1.711 -2.296 1.00 96.06 78 SER A C 1
ATOM 633 O O . SER A 1 78 ? 0.898 1.212 -1.817 1.00 96.06 78 SER A O 1
ATOM 635 N N . GLN A 1 79 ? 2.414 2.875 -1.858 1.00 95.12 79 GLN A N 1
ATOM 636 C CA . GLN A 1 79 ? 1.774 3.675 -0.812 1.00 95.12 79 GLN A CA 1
ATOM 637 C C . GLN A 1 79 ? 0.421 4.215 -1.275 1.00 95.12 79 GLN A C 1
ATOM 639 O O . GLN A 1 79 ? -0.570 4.095 -0.555 1.00 95.12 79 GLN A O 1
ATOM 644 N N . GLU A 1 80 ? 0.362 4.778 -2.481 1.00 96.62 80 GLU A N 1
ATOM 645 C CA . GLU A 1 80 ? -0.880 5.315 -3.037 1.00 96.62 80 GLU A CA 1
ATOM 646 C C . GLU A 1 80 ? -1.909 4.212 -3.294 1.00 96.62 80 GLU A C 1
ATOM 648 O O . GLU A 1 80 ? -3.084 4.377 -2.965 1.00 96.62 80 GLU A O 1
ATOM 653 N N . MET A 1 81 ? -1.474 3.053 -3.798 1.00 96.06 81 MET A N 1
ATOM 654 C CA . MET A 1 81 ? -2.344 1.890 -3.973 1.00 96.06 81 MET A CA 1
ATOM 655 C C . MET A 1 81 ? -2.916 1.392 -2.643 1.00 96.06 81 MET A C 1
ATOM 657 O O . MET A 1 81 ? -4.102 1.099 -2.590 1.00 96.06 81 MET A O 1
ATOM 661 N N . ALA A 1 82 ? -2.127 1.334 -1.567 1.00 95.88 82 ALA A N 1
ATOM 662 C CA . ALA A 1 82 ? -2.624 0.912 -0.254 1.00 95.88 82 ALA A CA 1
ATOM 663 C C . ALA A 1 82 ? -3.610 1.913 0.380 1.00 95.88 82 ALA A C 1
ATOM 665 O O . ALA A 1 82 ? -4.464 1.534 1.181 1.00 95.88 82 ALA A O 1
ATOM 666 N N . ARG A 1 83 ? -3.488 3.209 0.061 1.00 93.19 83 ARG A N 1
ATOM 667 C CA . ARG A 1 83 ? -4.357 4.269 0.606 1.00 93.19 83 ARG A CA 1
ATOM 668 C C . ARG A 1 83 ? -5.669 4.418 -0.154 1.00 93.19 83 ARG A C 1
ATOM 670 O O . ARG A 1 83 ? -6.664 4.849 0.431 1.00 93.19 83 ARG A O 1
ATOM 677 N N . LYS A 1 84 ? -5.662 4.133 -1.453 1.00 92.88 84 LYS A N 1
ATOM 678 C CA . LYS A 1 84 ? -6.788 4.390 -2.347 1.00 92.88 84 LYS A CA 1
ATOM 679 C C . LYS A 1 84 ? -7.773 3.221 -2.357 1.00 92.88 84 LYS A C 1
ATOM 681 O O . LYS A 1 84 ? -7.360 2.082 -2.515 1.00 92.88 84 LYS A O 1
ATOM 686 N N . ASP A 1 85 ? -9.069 3.521 -2.251 1.00 87.19 85 ASP A N 1
ATOM 687 C CA . ASP A 1 85 ? -10.176 2.563 -2.430 1.00 87.19 85 ASP A CA 1
ATOM 688 C C . ASP A 1 85 ? -10.023 1.252 -1.618 1.00 87.19 85 ASP A C 1
ATOM 690 O O . ASP A 1 85 ? -10.323 0.171 -2.115 1.00 87.19 85 ASP A O 1
ATOM 694 N N . ASP A 1 86 ? -9.549 1.352 -0.367 1.00 85.81 86 ASP A N 1
ATOM 695 C CA . ASP A 1 86 ? -9.222 0.223 0.533 1.00 85.81 86 ASP A CA 1
ATOM 696 C C . ASP A 1 86 ? -8.111 -0.732 0.030 1.00 85.81 86 ASP A C 1
ATOM 698 O O . ASP A 1 86 ? -7.914 -1.811 0.594 1.00 85.81 86 ASP A O 1
ATOM 702 N N . GLY A 1 87 ? -7.344 -0.336 -0.989 1.00 90.88 87 GLY A N 1
ATOM 703 C CA . GLY A 1 87 ? -6.219 -1.103 -1.517 1.00 90.88 87 GLY A CA 1
ATOM 704 C C . GLY A 1 87 ? -6.630 -2.468 -2.067 1.00 90.88 87 GLY A C 1
ATOM 705 O O . GLY A 1 87 ? -7.548 -2.580 -2.878 1.00 90.88 87 GLY A O 1
ATOM 706 N N . LEU A 1 88 ? -5.930 -3.524 -1.648 1.00 93.94 88 LEU A N 1
ATOM 707 C CA . LEU A 1 88 ? -6.307 -4.914 -1.926 1.00 93.94 88 LEU A CA 1
ATOM 708 C C . LEU A 1 88 ? -7.215 -5.494 -0.827 1.00 93.94 88 LEU A C 1
ATOM 710 O O . LEU A 1 88 ? -7.643 -6.645 -0.928 1.00 93.94 88 LEU A O 1
ATOM 714 N N . GLY A 1 89 ? -7.503 -4.726 0.227 1.00 93.94 89 GLY A N 1
ATOM 715 C CA . GLY A 1 89 ? -8.277 -5.151 1.389 1.00 93.94 89 GLY A CA 1
ATOM 716 C C . GLY A 1 89 ? -7.463 -5.884 2.460 1.00 93.94 89 GLY A C 1
ATOM 717 O O . GLY A 1 89 ? -8.040 -6.303 3.466 1.00 93.94 89 GLY A O 1
ATOM 718 N N . ILE A 1 90 ? -6.141 -6.017 2.306 1.00 94.31 90 ILE A N 1
ATOM 719 C CA . ILE A 1 90 ? -5.290 -6.725 3.278 1.00 94.31 90 ILE A CA 1
ATOM 720 C C . ILE A 1 90 ? -5.217 -5.938 4.588 1.00 94.31 90 ILE A C 1
ATOM 722 O O . ILE A 1 90 ? -5.355 -6.525 5.664 1.00 94.31 90 ILE A O 1
ATOM 726 N N . ALA A 1 91 ? -5.073 -4.609 4.524 1.00 94.62 91 ALA A N 1
ATOM 727 C CA . ALA A 1 91 ? -5.069 -3.770 5.718 1.00 94.62 91 ALA A CA 1
ATOM 728 C C . ALA A 1 91 ? -6.374 -3.906 6.509 1.00 94.62 91 ALA A C 1
ATOM 730 O O . ALA A 1 91 ? -6.358 -3.986 7.737 1.00 94.62 91 ALA A O 1
ATOM 731 N N . LYS A 1 92 ? -7.508 -3.977 5.804 1.00 93.75 92 LYS A N 1
ATOM 732 C CA . LYS A 1 92 ? -8.823 -4.164 6.417 1.00 93.75 92 LYS A CA 1
ATOM 733 C C . LYS A 1 92 ? -8.928 -5.517 7.118 1.00 93.75 92 LYS A C 1
ATOM 735 O O . LYS A 1 92 ? -9.334 -5.558 8.275 1.00 93.75 92 LYS A O 1
ATOM 740 N N . MET A 1 93 ? -8.512 -6.597 6.454 1.00 93.50 93 MET A N 1
ATOM 741 C CA . MET A 1 93 ? -8.504 -7.939 7.046 1.00 93.50 93 MET A CA 1
ATOM 742 C C . MET A 1 93 ? -7.649 -7.993 8.318 1.00 93.50 93 MET A C 1
ATOM 744 O O . MET A 1 93 ? -8.098 -8.509 9.340 1.00 93.50 93 MET A O 1
ATOM 748 N N . LEU A 1 94 ? -6.443 -7.417 8.286 1.00 91.31 94 LEU A N 1
ATOM 749 C CA . LEU A 1 94 ? -5.552 -7.366 9.449 1.00 91.31 94 LEU A CA 1
ATOM 750 C C . LEU A 1 94 ? -6.142 -6.538 10.590 1.00 91.31 94 LEU A C 1
ATOM 752 O O . LEU A 1 94 ? -6.105 -6.955 11.748 1.00 91.31 94 LEU A O 1
ATOM 756 N N . TYR A 1 95 ? -6.722 -5.382 10.272 1.00 92.44 95 TYR A N 1
ATOM 757 C CA . TYR A 1 95 ? -7.397 -4.541 11.252 1.00 92.44 95 TYR A CA 1
ATOM 758 C C . TYR A 1 95 ? -8.548 -5.298 11.935 1.00 92.44 95 TYR A C 1
ATOM 760 O O . TYR A 1 95 ? -8.632 -5.317 13.164 1.00 92.44 95 TYR A O 1
ATOM 768 N N . GLU A 1 96 ? -9.388 -5.995 11.166 1.00 92.00 96 GLU A N 1
ATOM 769 C CA . GLU A 1 96 ? -10.474 -6.826 11.697 1.00 92.00 96 GLU A CA 1
ATOM 770 C C . GLU A 1 96 ? -9.945 -7.974 12.576 1.00 92.00 96 GLU A C 1
ATOM 772 O O . GLU A 1 96 ? -10.493 -8.228 13.653 1.00 92.00 96 GLU A O 1
ATOM 777 N N . GLN A 1 97 ? -8.843 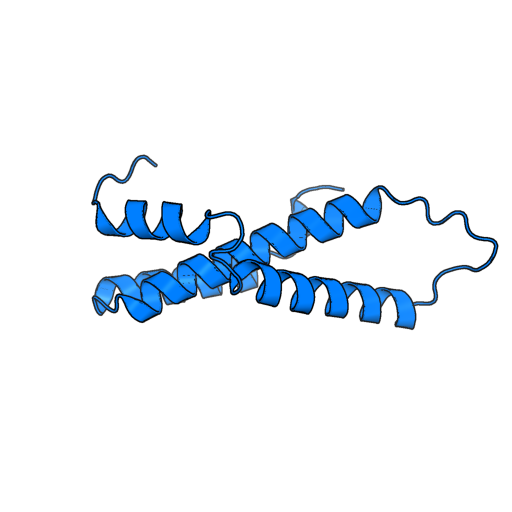-8.626 12.186 1.00 88.06 97 GLN A N 1
ATOM 778 C CA . GLN A 1 97 ? -8.185 -9.654 13.005 1.00 88.06 97 GLN A CA 1
ATOM 779 C C . GLN A 1 97 ? -7.666 -9.093 14.334 1.00 88.06 97 GLN A C 1
ATOM 781 O O . GLN A 1 97 ? -7.841 -9.713 15.381 1.00 88.06 97 GLN A O 1
ATOM 786 N N . PHE A 1 98 ? -7.076 -7.897 14.333 1.00 86.00 98 PHE A N 1
ATOM 787 C CA . PHE A 1 98 ? -6.606 -7.268 15.567 1.00 86.00 98 PHE A CA 1
ATOM 788 C C . PHE A 1 98 ? -7.741 -6.795 16.479 1.00 86.00 98 PHE A C 1
ATOM 790 O O . PHE A 1 98 ? -7.558 -6.777 17.696 1.00 86.00 98 PHE A O 1
ATOM 797 N N . LYS A 1 99 ? -8.899 -6.434 15.918 1.00 84.44 99 LYS A N 1
ATOM 798 C CA . LYS A 1 99 ? -10.083 -5.994 16.674 1.00 84.44 99 LYS A CA 1
ATOM 799 C C . LYS A 1 99 ? -10.919 -7.143 17.227 1.00 84.44 99 LYS A C 1
ATOM 801 O O . LYS A 1 99 ? -11.590 -6.955 18.235 1.00 84.44 99 LYS A O 1
ATOM 806 N N . SER A 1 100 ? -10.913 -8.299 16.568 1.00 81.69 100 SER A N 1
ATOM 807 C CA . SER A 1 100 ? -11.796 -9.421 16.907 1.00 81.69 100 SER A CA 1
ATOM 808 C C . SER A 1 100 ? -11.257 -10.362 17.993 1.00 81.69 100 SER A C 1
ATOM 810 O O . SER A 1 100 ? -11.938 -11.329 18.313 1.00 81.69 100 SER A O 1
ATOM 812 N N . GLU A 1 101 ? -10.073 -10.110 18.569 1.00 61.44 101 GLU A N 1
ATOM 813 C CA . GLU A 1 101 ? -9.400 -10.963 19.578 1.00 61.44 101 GLU A CA 1
ATOM 814 C C . GLU A 1 101 ? -9.246 -12.460 19.209 1.00 61.44 101 GLU A C 1
ATOM 816 O O . GLU A 1 101 ? -8.678 -13.228 19.982 1.00 61.44 101 GLU A O 1
ATOM 821 N N . ASN A 1 102 ? -9.626 -12.890 18.001 1.00 52.16 102 ASN A N 1
ATOM 822 C CA . ASN A 1 102 ? -9.304 -14.210 17.466 1.00 52.16 102 ASN A CA 1
ATOM 823 C C . ASN A 1 102 ? -7.943 -14.158 16.774 1.00 52.16 102 ASN A C 1
ATOM 825 O O . ASN A 1 102 ? -7.824 -14.101 15.549 1.00 52.16 102 ASN A O 1
ATOM 829 N N . ILE A 1 103 ? -6.899 -14.185 17.599 1.00 49.84 103 ILE A N 1
ATOM 830 C CA . ILE A 1 103 ? -5.553 -14.540 17.164 1.00 49.84 103 ILE A CA 1
ATOM 831 C C . ILE A 1 103 ? -5.610 -16.010 16.730 1.00 49.84 103 ILE A C 1
ATOM 833 O O . ILE A 1 103 ? -5.575 -16.913 17.560 1.00 49.84 103 ILE A O 1
ATOM 837 N N . ILE A 1 104 ? -5.736 -16.252 15.426 1.00 46.19 104 ILE A N 1
ATOM 838 C CA . ILE A 1 104 ? -5.310 -17.518 14.826 1.00 46.19 104 ILE A CA 1
ATOM 839 C C . ILE A 1 104 ? -3.941 -17.248 14.206 1.00 46.19 104 ILE A C 1
ATOM 841 O O . ILE A 1 104 ? -3.830 -16.994 13.009 1.00 46.19 104 ILE A O 1
ATOM 845 N N . LEU A 1 105 ? -2.923 -17.239 15.062 1.00 39.66 105 LEU A N 1
ATOM 846 C CA . LEU A 1 105 ? -1.520 -17.471 14.726 1.00 39.66 105 LEU A CA 1
ATOM 847 C C . LEU A 1 105 ? -0.918 -18.317 15.846 1.00 39.66 105 LEU A C 1
ATOM 849 O O . LEU A 1 105 ? -1.100 -17.924 17.021 1.00 39.66 105 LEU A O 1
#

Mean predicted aligned error: 7.1 Å

Solvent-accessible surface area (backbone atoms only — not comparable to full-atom values): 6000 Å² total; per-residue (Å²): 135,60,79,81,76,54,86,49,67,64,64,51,53,49,49,50,53,51,44,50,53,15,60,76,68,67,34,64,68,51,37,48,49,47,25,31,57,49,36,13,53,53,41,29,52,53,51,53,55,55,54,71,70,53,79,77,84,56,100,60,77,83,50,70,70,56,55,53,50,52,53,53,48,43,49,53,50,15,45,51,45,30,68,45,90,60,36,92,41,58,26,57,54,50,40,51,43,68,72,64,75,61,76,88,123

Sequence (105 aa):
MRIDDFDMAEPTALLHRKLQGAKENKDDEALKRVCQDFESIFLNIMLKEMQKTVPEDGFIEKGTGTKIFEEMYLEELSQEMARKDDGLGIAKMLYEQFKSENIIL

Radius of gyration: 16.54 Å; Cα contacts (8 Å, |Δi|>4): 63; chains: 1; bounding box: 34×24×51 Å